Protein AF-A0A931M7E1-F1 (afdb_monomer)

pLDDT: mean 87.76, std 10.83, range [40.5, 97.81]

Nearest PDB structures (foldseek):
  5w8m-assembly3_C  TM=4.757E-01  e=9.023E-01  Thermochaetoides thermophila
  6rv8-assembly1_A  TM=4.397E-01  e=1.676E+00  Cerrena unicolor
  1s2p-assembly1_B  TM=5.776E-01  e=4.512E+00  Homarus gammarus
  8k80-assembly1_C  TM=5.397E-01  e=5.107E+00  Langya virus
  8h5z-assembly1_B  TM=3.023E-01  e=1.086E+00  Escherichia coli K-12

Solvent-accessible surface area (backbone atoms only — not comparable to full-atom values): 6848 Å² total; per-residue (Å²): 134,76,82,75,66,54,43,24,54,54,52,28,41,66,69,55,46,48,52,54,52,34,54,49,24,59,77,68,67,37,62,68,61,31,52,54,42,52,54,50,48,66,74,46,51,84,81,47,97,74,77,72,91,60,61,88,75,50,62,70,78,41,76,40,50,28,54,51,66,44,100,88,69,32,32,31,38,79,46,78,56,97,64,28,41,31,40,35,36,39,38,66,49,101,85,67,47,83,43,82,44,78,77,45,76,48,45,48,67,60,52,52,61,75,72,107

Structure (mmCIF, N/CA/C/O backbone):
data_AF-A0A931M7E1-F1
#
_entry.id   AF-A0A931M7E1-F1
#
loop_
_atom_site.group_PDB
_atom_site.id
_atom_site.type_symbol
_atom_site.label_atom_id
_atom_site.label_alt_id
_atom_site.label_comp_id
_atom_site.label_asym_id
_atom_site.label_entity_id
_atom_site.label_seq_id
_atom_site.pdbx_PDB_ins_code
_atom_site.Cartn_x
_atom_site.Cartn_y
_atom_site.Cartn_z
_atom_site.occupancy
_atom_site.B_iso_or_equiv
_atom_site.auth_seq_id
_atom_site.auth_comp_id
_atom_site.auth_asym_id
_atom_site.auth_atom_id
_atom_site.pdbx_PDB_model_num
ATOM 1 N N . THR A 1 1 ? -2.121 21.841 -3.538 1.00 43.47 1 THR A N 1
ATOM 2 C CA . THR A 1 1 ? -2.022 20.939 -4.703 1.00 43.47 1 THR A CA 1
ATOM 3 C C . THR A 1 1 ? -2.697 19.641 -4.311 1.00 43.47 1 THR A C 1
ATOM 5 O O . THR A 1 1 ? -2.351 19.093 -3.275 1.00 43.47 1 THR A O 1
ATOM 8 N N . GLY A 1 2 ? -3.781 19.276 -5.004 1.00 40.50 2 GLY A N 1
ATOM 9 C CA . GLY A 1 2 ? -4.697 18.206 -4.589 1.00 40.50 2 GLY A CA 1
ATOM 10 C C . GLY A 1 2 ? -4.061 16.815 -4.604 1.00 40.50 2 GLY A C 1
ATOM 11 O O . GLY A 1 2 ? -2.989 16.627 -5.172 1.00 40.50 2 GLY A O 1
ATOM 12 N N . HIS A 1 3 ? -4.750 15.849 -3.991 1.00 48.56 3 HIS A N 1
ATOM 13 C CA . HIS A 1 3 ? -4.387 14.432 -3.820 1.00 48.56 3 HIS A CA 1
ATOM 14 C C . HIS A 1 3 ? -4.151 13.629 -5.128 1.00 48.56 3 HIS A C 1
ATOM 16 O O . HIS A 1 3 ? -4.249 12.406 -5.133 1.00 48.56 3 HIS A O 1
ATOM 22 N N . THR A 1 4 ? -3.872 14.281 -6.257 1.00 55.38 4 THR A N 1
ATOM 23 C CA . THR A 1 4 ? -3.892 13.695 -7.605 1.00 55.38 4 THR A CA 1
ATOM 24 C C . THR A 1 4 ? -2.581 13.043 -8.053 1.00 55.38 4 THR A C 1
ATOM 26 O O . THR A 1 4 ? -2.548 12.510 -9.152 1.00 55.38 4 THR A O 1
ATOM 29 N N . HIS A 1 5 ? -1.515 13.036 -7.240 1.00 63.47 5 HIS A N 1
ATOM 30 C CA . HIS A 1 5 ? -0.241 12.376 -7.599 1.00 63.47 5 HIS A CA 1
ATOM 31 C C . HIS A 1 5 ? 0.226 11.292 -6.616 1.00 63.47 5 HIS A C 1
ATOM 33 O O . HIS A 1 5 ? 1.162 10.564 -6.932 1.00 63.47 5 HIS A O 1
ATOM 39 N N . GLN A 1 6 ? -0.397 11.161 -5.440 1.00 73.81 6 GLN A N 1
ATOM 40 C CA . GLN A 1 6 ? 0.024 10.184 -4.433 1.00 73.81 6 GLN A CA 1
ATOM 41 C C . GLN A 1 6 ? -0.951 9.003 -4.385 1.00 73.81 6 GLN A C 1
ATOM 43 O O . GLN A 1 6 ? -2.163 9.236 -4.332 1.00 73.81 6 GLN A O 1
ATOM 48 N N . PRO A 1 7 ? -0.455 7.752 -4.392 1.00 81.94 7 PRO A N 1
ATOM 49 C CA . PRO A 1 7 ? -1.310 6.593 -4.200 1.00 81.94 7 PRO A CA 1
ATOM 50 C C . PRO A 1 7 ? -1.917 6.613 -2.795 1.00 81.94 7 PRO A C 1
ATOM 52 O O . PRO A 1 7 ? -1.239 6.895 -1.803 1.00 81.94 7 PRO A O 1
ATOM 55 N N . VAL A 1 8 ? -3.203 6.287 -2.725 1.00 87.88 8 VAL A N 1
ATOM 56 C CA . VAL A 1 8 ? -3.976 6.185 -1.490 1.00 87.88 8 VAL A CA 1
ATOM 57 C C . VAL A 1 8 ? -4.643 4.817 -1.451 1.00 87.88 8 VAL A C 1
ATOM 59 O O . VAL A 1 8 ? -5.260 4.388 -2.421 1.00 87.88 8 VAL A O 1
ATOM 62 N N . PHE A 1 9 ? -4.535 4.130 -0.322 1.00 90.69 9 PHE A N 1
ATOM 63 C CA . PHE A 1 9 ? -5.144 2.823 -0.106 1.00 90.69 9 PHE A CA 1
ATOM 64 C C . PHE A 1 9 ? -5.799 2.821 1.271 1.00 90.69 9 PHE A C 1
ATOM 66 O O . PHE A 1 9 ? -5.184 3.275 2.239 1.00 90.69 9 PHE A O 1
ATOM 73 N N . GLU A 1 10 ? -7.060 2.393 1.344 1.00 92.31 10 GLU A N 1
ATOM 74 C CA . GLU A 1 10 ? -7.892 2.537 2.547 1.00 92.31 10 GLU A CA 1
ATOM 75 C C . GLU A 1 10 ? -7.959 3.987 3.075 1.00 92.31 10 GLU A C 1
ATOM 77 O O . GLU A 1 10 ? -7.950 4.225 4.278 1.00 92.31 10 GLU A O 1
ATOM 82 N N . SER A 1 11 ? -8.031 4.977 2.179 1.00 90.44 11 SER A N 1
ATOM 83 C CA . SER A 1 11 ? -8.017 6.419 2.492 1.00 90.44 11 SER A CA 1
ATOM 84 C C . SER A 1 11 ? -6.728 6.950 3.124 1.00 90.44 11 SER A C 1
ATOM 86 O O . SER A 1 11 ? -6.689 8.106 3.535 1.00 90.44 11 SER A O 1
ATOM 88 N N . LEU A 1 12 ? -5.670 6.141 3.164 1.00 89.94 12 LEU A N 1
ATOM 89 C CA . LEU A 1 12 ? -4.376 6.519 3.715 1.00 89.94 12 LEU A CA 1
ATOM 90 C C . LEU A 1 12 ? -3.319 6.603 2.617 1.00 89.94 12 LEU A C 1
ATOM 92 O O . LEU A 1 12 ? -3.247 5.763 1.715 1.00 89.94 12 LEU A O 1
ATOM 96 N N . THR A 1 13 ? -2.450 7.595 2.705 1.00 90.31 13 THR A N 1
ATOM 97 C CA . THR A 1 13 ? -1.162 7.579 2.007 1.00 90.31 13 THR A CA 1
ATOM 98 C C . THR A 1 13 ? -0.248 6.501 2.602 1.00 90.31 13 THR A C 1
ATOM 100 O O . THR A 1 13 ? -0.484 6.000 3.705 1.00 90.31 13 THR A O 1
ATOM 103 N N . HIS A 1 14 ? 0.840 6.151 1.906 1.00 89.38 14 HIS A N 1
ATOM 104 C CA . HIS A 1 14 ? 1.843 5.231 2.468 1.00 89.38 14 HIS A CA 1
ATOM 105 C C . HIS A 1 14 ? 2.424 5.761 3.783 1.00 89.38 14 HIS A C 1
ATOM 107 O O . HIS A 1 14 ? 2.568 5.017 4.747 1.00 89.38 14 HIS A O 1
ATOM 113 N N . LEU A 1 15 ? 2.718 7.064 3.850 1.00 91.00 15 LEU A N 1
ATOM 114 C CA . LEU A 1 15 ? 3.304 7.673 5.043 1.00 91.00 15 LEU A CA 1
ATOM 115 C C . LEU A 1 15 ? 2.352 7.613 6.247 1.00 91.00 15 LEU A C 1
ATOM 117 O O . LEU A 1 15 ? 2.780 7.297 7.355 1.00 91.00 15 LEU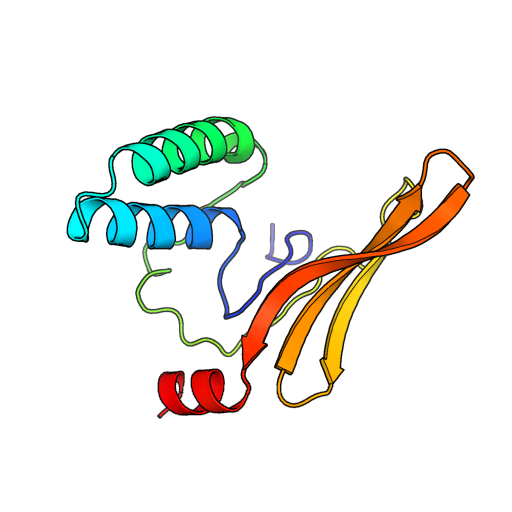 A O 1
ATOM 121 N N . GLU A 1 16 ? 1.060 7.859 6.035 1.00 91.81 16 GLU A N 1
ATOM 122 C CA . GLU A 1 16 ? 0.039 7.721 7.080 1.00 91.81 16 GLU A CA 1
ATOM 123 C C . GLU A 1 16 ? -0.094 6.272 7.564 1.00 91.81 16 GLU A C 1
ATOM 125 O O . GLU A 1 16 ? -0.173 6.039 8.772 1.00 91.81 16 GLU A O 1
ATOM 130 N N . ARG A 1 17 ? -0.030 5.283 6.659 1.00 90.75 17 ARG A N 1
ATOM 131 C CA . ARG A 1 17 ? 0.003 3.863 7.048 1.00 90.75 17 ARG A CA 1
ATOM 132 C C . ARG A 1 17 ? 1.231 3.520 7.882 1.00 90.75 17 ARG A C 1
ATOM 134 O O . ARG A 1 17 ? 1.079 2.868 8.912 1.00 90.75 17 ARG A O 1
ATOM 141 N N . LEU A 1 18 ? 2.419 3.999 7.507 1.00 93.38 18 LEU A N 1
ATOM 142 C CA . LEU A 1 18 ? 3.635 3.787 8.301 1.00 93.38 18 LEU A CA 1
ATOM 143 C C . LEU A 1 18 ? 3.489 4.342 9.724 1.00 93.38 18 LEU A C 1
ATOM 145 O O . LEU A 1 18 ? 3.899 3.691 10.684 1.00 93.38 18 LEU A O 1
ATOM 149 N N . TYR A 1 19 ? 2.862 5.511 9.889 1.00 93.94 19 TYR A N 1
ATOM 150 C CA . TYR A 1 19 ? 2.586 6.049 11.221 1.00 93.94 19 TYR A CA 1
ATOM 151 C C . TYR A 1 19 ? 1.565 5.213 12.011 1.00 93.94 19 TYR A C 1
ATOM 153 O O . TYR A 1 19 ? 1.757 5.014 13.213 1.00 93.94 19 TYR A O 1
ATOM 161 N N . GLN A 1 20 ? 0.519 4.678 11.367 1.00 91.62 20 GLN A N 1
ATOM 162 C CA . GLN A 1 20 ? -0.411 3.752 12.031 1.00 91.62 20 GLN A CA 1
ATOM 163 C C . GLN A 1 20 ? 0.293 2.462 12.470 1.00 91.62 20 GLN A C 1
ATOM 165 O O . GLN A 1 20 ? 0.147 2.039 13.617 1.00 91.62 20 GLN A O 1
ATOM 170 N N . GLN A 1 21 ? 1.103 1.868 11.591 1.00 92.75 21 GLN A N 1
ATOM 171 C CA . GLN A 1 21 ? 1.896 0.676 11.899 1.00 92.75 21 GLN A CA 1
ATOM 172 C C . GLN A 1 21 ? 2.879 0.945 13.043 1.00 92.75 21 GLN A C 1
ATOM 174 O O . GLN A 1 21 ? 3.026 0.114 13.937 1.00 92.75 21 GLN A O 1
ATOM 179 N N . LEU A 1 22 ? 3.490 2.134 13.081 1.00 94.56 22 LEU A N 1
ATOM 180 C CA . LEU A 1 22 ? 4.394 2.528 14.159 1.00 94.56 22 LEU A CA 1
ATOM 181 C C . LEU A 1 22 ? 3.660 2.605 15.502 1.00 94.56 22 LEU A C 1
ATOM 183 O O . LEU A 1 22 ? 4.174 2.114 16.506 1.00 94.56 22 LEU A O 1
ATOM 187 N N . ALA A 1 23 ? 2.457 3.185 15.529 1.00 93.12 23 ALA A N 1
ATOM 188 C CA . ALA A 1 23 ? 1.637 3.236 16.737 1.00 93.12 23 ALA A CA 1
ATOM 189 C C . ALA A 1 23 ? 1.284 1.825 17.242 1.00 93.12 23 ALA A C 1
ATOM 191 O O . ALA A 1 23 ? 1.395 1.553 18.438 1.00 93.12 23 ALA A O 1
ATOM 192 N N . LEU A 1 24 ? 0.939 0.903 16.336 1.00 93.19 24 LEU A N 1
ATOM 193 C CA . LEU A 1 24 ? 0.688 -0.502 16.676 1.00 93.19 24 LEU A CA 1
ATOM 194 C C . LEU A 1 24 ? 1.948 -1.205 17.199 1.00 93.19 24 LEU A C 1
ATOM 196 O O . LEU A 1 24 ? 1.881 -1.896 18.214 1.00 93.19 24 LEU A O 1
ATOM 200 N N . ALA A 1 25 ? 3.103 -1.002 16.561 1.00 94.62 25 ALA A N 1
ATOM 201 C CA . ALA A 1 25 ? 4.373 -1.578 16.999 1.00 94.62 25 ALA A CA 1
ATOM 202 C C . ALA A 1 25 ? 4.773 -1.088 18.401 1.00 94.62 25 ALA A C 1
ATOM 204 O O . ALA A 1 25 ? 5.235 -1.883 19.219 1.00 94.62 25 ALA A O 1
ATOM 205 N N . ILE A 1 26 ? 4.542 0.196 18.704 1.00 93.69 26 ILE A N 1
ATOM 206 C CA . ILE A 1 26 ? 4.743 0.766 20.044 1.00 93.69 26 ILE A CA 1
ATOM 207 C C . ILE A 1 26 ? 3.816 0.088 21.057 1.00 93.69 26 ILE A C 1
ATOM 209 O O . ILE A 1 26 ? 4.296 -0.383 22.086 1.00 93.69 26 ILE A O 1
ATOM 213 N N . ASN A 1 27 ? 2.519 -0.014 20.755 1.00 94.94 27 ASN A N 1
ATOM 214 C CA . ASN A 1 27 ? 1.540 -0.635 21.653 1.00 94.94 27 ASN A CA 1
ATOM 215 C C . ASN A 1 27 ? 1.843 -2.118 21.915 1.00 94.94 27 ASN A C 1
ATOM 217 O O . ASN A 1 27 ? 1.647 -2.606 23.026 1.00 94.94 27 ASN A O 1
ATOM 221 N N . ASN A 1 28 ? 2.375 -2.817 20.912 1.00 95.25 28 ASN A N 1
ATOM 222 C CA . ASN A 1 28 ? 2.738 -4.229 20.997 1.00 95.25 28 ASN A CA 1
ATOM 223 C C . ASN A 1 28 ? 4.163 -4.465 21.533 1.00 95.25 28 ASN A C 1
ATOM 225 O O . ASN A 1 28 ? 4.598 -5.611 21.602 1.00 95.25 28 ASN A O 1
ATOM 229 N N . ASN A 1 29 ? 4.901 -3.411 21.905 1.00 94.81 29 ASN A N 1
ATOM 230 C CA . ASN A 1 29 ? 6.308 -3.470 22.327 1.00 94.81 29 ASN A CA 1
ATOM 231 C C . ASN A 1 29 ? 7.245 -4.161 21.314 1.00 94.81 29 ASN A C 1
ATOM 233 O O . ASN A 1 29 ? 8.268 -4.734 21.691 1.00 94.81 29 ASN A O 1
ATOM 237 N N . ASN A 1 30 ? 6.928 -4.091 20.020 1.00 95.88 30 ASN A N 1
ATOM 238 C CA . ASN A 1 30 ? 7.771 -4.650 18.969 1.00 95.88 30 ASN A CA 1
ATOM 239 C C . ASN A 1 30 ? 8.889 -3.657 18.607 1.00 95.88 30 ASN A C 1
ATOM 241 O O . ASN A 1 30 ? 8.709 -2.748 17.795 1.00 95.88 30 ASN A O 1
ATOM 245 N N . ILE A 1 31 ? 10.042 -3.811 19.261 1.00 95.31 31 ILE A N 1
ATOM 246 C CA . ILE A 1 31 ? 11.179 -2.887 19.143 1.00 95.31 31 ILE A CA 1
ATOM 247 C C . ILE A 1 31 ? 11.817 -2.922 17.752 1.00 95.31 31 ILE A C 1
ATOM 249 O O . ILE A 1 31 ? 12.168 -1.865 17.227 1.00 95.31 31 ILE A O 1
ATOM 253 N N . GLU A 1 32 ? 11.948 -4.107 17.159 1.00 95.88 32 GLU A N 1
ATOM 254 C CA . GLU A 1 32 ? 12.544 -4.284 15.833 1.00 95.88 32 GLU A CA 1
ATOM 255 C C . GLU A 1 32 ? 11.700 -3.581 14.766 1.00 95.88 32 GLU A C 1
ATOM 257 O O . GLU A 1 32 ? 12.193 -2.723 14.030 1.00 95.88 32 GLU A O 1
ATOM 262 N N . GLU A 1 33 ? 10.395 -3.853 14.765 1.00 94.12 33 GLU A N 1
ATOM 263 C CA . GLU A 1 33 ? 9.469 -3.260 13.804 1.00 94.12 33 GLU A CA 1
ATOM 264 C C . GLU A 1 33 ? 9.364 -1.744 13.982 1.00 94.12 33 GLU A C 1
ATOM 266 O O . GLU A 1 33 ? 9.375 -0.986 13.012 1.00 94.12 33 GLU A O 1
ATOM 271 N N . ARG A 1 34 ? 9.360 -1.269 15.233 1.00 95.19 34 ARG A N 1
ATOM 272 C CA . ARG A 1 34 ? 9.420 0.163 15.535 1.00 95.19 34 ARG A CA 1
ATOM 273 C C . ARG A 1 34 ? 10.648 0.818 14.897 1.00 95.19 34 ARG A C 1
ATOM 275 O O . ARG A 1 34 ? 10.507 1.879 14.293 1.00 95.19 34 ARG A O 1
ATOM 282 N N . GLN A 1 35 ? 11.838 0.235 15.047 1.00 95.31 35 GLN A N 1
ATOM 283 C CA . GLN A 1 35 ? 13.067 0.804 14.482 1.00 95.31 35 GLN A CA 1
ATOM 284 C C . GLN A 1 35 ? 13.017 0.827 12.952 1.00 95.31 35 GLN A C 1
ATOM 286 O O . GLN A 1 35 ? 13.313 1.861 12.348 1.00 95.31 35 GLN A O 1
ATOM 291 N N . ARG A 1 36 ? 12.573 -0.275 12.336 1.00 96.31 36 ARG A N 1
ATOM 292 C CA . ARG A 1 36 ? 12.392 -0.382 10.883 1.00 96.31 36 ARG A CA 1
ATOM 293 C C . ARG A 1 36 ? 11.462 0.712 10.350 1.00 96.31 36 ARG A C 1
ATOM 295 O O . ARG A 1 36 ? 11.833 1.447 9.436 1.00 96.31 36 ARG A O 1
ATOM 302 N N . LEU A 1 37 ? 10.290 0.868 10.967 1.00 95.19 37 LEU A N 1
ATOM 303 C CA . LEU A 1 37 ? 9.291 1.866 10.579 1.00 95.19 37 LEU A CA 1
ATOM 304 C C . LEU A 1 37 ? 9.792 3.299 10.781 1.00 95.19 37 LEU A C 1
ATOM 306 O O . LEU A 1 37 ? 9.551 4.157 9.936 1.00 95.19 37 LEU A O 1
ATOM 310 N N . GLN A 1 38 ? 10.518 3.577 11.869 1.00 94.44 38 GLN A N 1
ATOM 311 C CA . GLN A 1 38 ? 11.094 4.904 12.108 1.00 94.44 38 GLN A CA 1
ATOM 312 C C . GLN A 1 38 ? 12.101 5.301 11.023 1.00 94.44 38 GLN A C 1
ATOM 314 O O . GLN A 1 38 ? 12.062 6.439 10.551 1.00 94.44 38 GLN A O 1
ATOM 319 N N . LEU A 1 39 ? 12.967 4.374 10.606 1.00 94.38 39 LEU A N 1
ATOM 320 C CA . LEU A 1 39 ? 13.917 4.607 9.516 1.00 94.38 39 LEU A CA 1
ATOM 321 C C . LEU A 1 39 ? 13.193 4.859 8.188 1.00 94.38 39 LEU A C 1
ATOM 323 O O . LEU A 1 39 ? 13.517 5.816 7.483 1.00 94.38 39 LEU A O 1
ATOM 327 N N . GLU A 1 40 ? 12.176 4.054 7.876 1.00 93.62 40 GLU A N 1
ATOM 328 C CA . GLU A 1 40 ? 11.397 4.212 6.646 1.00 93.62 40 GLU A CA 1
ATOM 329 C C . GLU A 1 40 ? 10.644 5.551 6.609 1.00 93.62 40 GLU A C 1
ATOM 331 O O . GLU A 1 40 ? 10.671 6.255 5.598 1.00 93.62 40 GLU A O 1
ATOM 336 N N . ILE A 1 41 ? 10.031 5.955 7.726 1.00 93.12 41 ILE A N 1
ATOM 337 C CA . ILE A 1 41 ? 9.348 7.249 7.854 1.00 93.12 41 ILE A CA 1
ATOM 338 C C . ILE A 1 41 ? 10.320 8.399 7.588 1.00 93.12 41 ILE A C 1
ATOM 340 O O . ILE A 1 41 ? 9.987 9.306 6.828 1.00 93.12 41 ILE A O 1
ATOM 344 N N . VAL A 1 42 ? 11.518 8.374 8.182 1.00 92.31 42 VAL A N 1
ATOM 345 C CA . VAL A 1 42 ? 12.534 9.417 7.956 1.00 92.31 42 VAL A CA 1
ATOM 346 C C . VAL A 1 42 ? 12.927 9.479 6.482 1.00 92.31 42 VAL A C 1
ATOM 348 O O . VAL A 1 42 ? 12.972 10.572 5.920 1.00 92.31 42 VAL A O 1
ATOM 351 N N . SER A 1 43 ? 13.141 8.322 5.851 1.00 89.38 43 SER A N 1
ATOM 352 C CA . SER A 1 43 ? 13.523 8.233 4.439 1.00 89.38 43 SER A CA 1
ATOM 353 C C . SER A 1 43 ? 12.432 8.686 3.472 1.00 89.38 43 SER A C 1
ATOM 355 O O . SER A 1 43 ? 12.761 9.055 2.357 1.00 89.38 43 SER A O 1
ATOM 357 N N . ARG A 1 44 ? 11.150 8.615 3.840 1.00 85.56 44 ARG A N 1
ATOM 358 C CA . ARG A 1 44 ? 10.040 8.943 2.928 1.00 85.56 44 ARG A CA 1
ATOM 359 C C . ARG A 1 44 ? 9.394 10.287 3.209 1.00 85.56 44 ARG A C 1
ATOM 361 O O . AR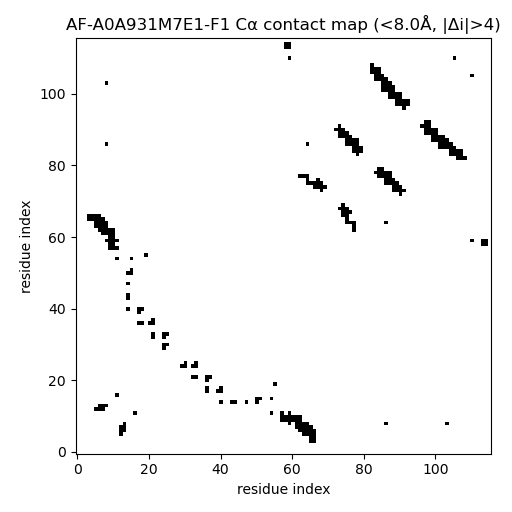G A 1 44 ? 8.637 10.780 2.383 1.00 85.56 44 ARG A O 1
ATOM 368 N N . LYS A 1 45 ? 9.657 10.904 4.364 1.00 83.75 45 LYS A N 1
ATOM 369 C CA . LYS A 1 45 ? 8.964 12.128 4.796 1.00 83.75 45 LYS A CA 1
ATOM 370 C C . LYS A 1 45 ? 9.057 13.268 3.777 1.00 83.75 45 LYS A C 1
ATOM 372 O O . LYS A 1 45 ? 8.129 14.063 3.689 1.00 83.75 45 LYS A O 1
ATOM 377 N N . HIS A 1 46 ? 10.148 13.343 3.014 1.00 80.88 46 HIS A N 1
ATOM 378 C CA . HIS A 1 46 ? 10.340 14.366 1.984 1.00 80.88 46 HIS A CA 1
ATOM 379 C C . HIS A 1 46 ? 9.477 14.165 0.730 1.00 80.88 46 HIS A C 1
ATOM 381 O O . HIS A 1 46 ? 9.242 15.130 0.010 1.00 80.88 46 HIS A O 1
ATOM 387 N N . ASP A 1 47 ? 8.960 12.956 0.489 1.00 77.56 47 ASP A N 1
ATOM 388 C CA . ASP A 1 47 ? 8.102 12.647 -0.665 1.00 77.56 47 ASP A CA 1
ATOM 389 C C . ASP A 1 47 ? 6.641 13.077 -0.445 1.00 77.56 47 ASP A C 1
ATOM 391 O O . ASP A 1 47 ? 5.813 13.030 -1.362 1.00 77.56 47 ASP A O 1
ATOM 395 N N . TYR A 1 48 ? 6.305 13.498 0.780 1.00 75.62 48 TYR A N 1
ATOM 396 C CA . TYR A 1 48 ? 4.953 13.865 1.178 1.00 75.62 48 TYR A CA 1
ATOM 397 C C . TYR A 1 48 ? 4.860 15.338 1.555 1.00 75.62 48 TYR A C 1
ATOM 399 O O . TYR A 1 48 ? 5.477 15.808 2.506 1.00 75.62 48 TYR A O 1
ATOM 407 N N . ASN A 1 49 ? 4.007 16.061 0.829 1.00 70.38 49 ASN A N 1
ATOM 408 C CA . ASN A 1 49 ? 3.755 17.482 1.078 1.00 70.38 49 ASN A CA 1
ATOM 409 C C . ASN A 1 49 ? 2.985 17.725 2.386 1.00 70.38 49 ASN A C 1
ATOM 411 O O . ASN A 1 49 ? 3.068 18.807 2.967 1.00 70.38 49 ASN A O 1
ATOM 415 N N . HIS A 1 50 ? 2.187 16.747 2.818 1.00 77.44 50 HIS A N 1
ATOM 416 C CA . HIS A 1 50 ? 1.317 16.845 3.981 1.00 77.44 50 HIS A CA 1
ATOM 417 C C . HIS A 1 50 ? 0.978 15.450 4.519 1.00 77.44 50 HIS A C 1
ATOM 419 O O . HIS A 1 50 ? 0.922 14.491 3.754 1.00 77.44 50 HIS A O 1
ATOM 425 N N . VAL A 1 51 ? 0.732 15.371 5.825 1.00 77.56 51 VAL A N 1
ATOM 426 C CA . VAL A 1 51 ? 0.139 14.221 6.518 1.00 77.56 51 VAL A CA 1
ATOM 427 C C . VAL A 1 51 ? -1.113 14.757 7.196 1.00 77.56 51 VAL A C 1
ATOM 429 O O . VAL A 1 51 ? -1.000 15.712 7.976 1.00 77.56 51 VAL A O 1
ATOM 432 N N . ASP A 1 52 ? -2.281 14.193 6.886 1.00 77.62 52 ASP A N 1
ATOM 433 C CA . ASP A 1 52 ? -3.520 14.618 7.532 1.00 77.62 52 ASP A CA 1
ATOM 434 C C . ASP A 1 52 ? -3.429 14.290 9.026 1.00 77.62 52 ASP A C 1
ATOM 436 O O . ASP A 1 52 ? -2.991 13.213 9.414 1.00 77.62 52 ASP A O 1
ATOM 440 N N . LYS A 1 53 ? -3.838 15.211 9.901 1.00 76.94 53 LYS A N 1
ATOM 441 C CA . LYS A 1 53 ? -3.846 14.972 11.354 1.00 76.94 53 LYS A CA 1
ATOM 442 C C . LYS A 1 53 ? -4.930 13.977 11.774 1.00 76.94 53 LYS A C 1
ATOM 444 O O . LYS A 1 53 ? -4.815 13.373 12.837 1.00 76.94 53 LYS A O 1
ATOM 449 N N . ASN A 1 54 ? -5.958 13.799 10.948 1.00 79.31 54 ASN A N 1
ATOM 450 C CA . ASN A 1 54 ? -7.111 12.944 11.212 1.00 79.31 54 ASN A CA 1
ATOM 451 C C . ASN A 1 54 ? -7.024 11.582 10.512 1.00 79.31 54 ASN A C 1
ATOM 453 O O . ASN A 1 54 ? -8.001 10.842 10.491 1.00 79.31 54 ASN A O 1
ATOM 457 N N . TYR A 1 55 ? -5.862 11.203 9.977 1.00 80.56 55 TYR A N 1
ATOM 458 C CA . TYR A 1 55 ? -5.673 9.905 9.322 1.00 80.56 55 TYR A CA 1
ATOM 459 C C . TYR A 1 55 ? -6.049 8.700 10.211 1.00 80.56 55 TYR A C 1
ATOM 461 O O . TYR A 1 55 ? -6.415 7.643 9.708 1.00 80.56 55 TYR A O 1
ATOM 469 N N . HIS A 1 56 ? -6.029 8.842 11.540 1.00 79.25 56 HIS A N 1
ATOM 470 C CA . HIS A 1 56 ? -6.496 7.807 12.472 1.00 79.25 56 HIS A CA 1
ATOM 471 C C . HIS A 1 56 ? -8.007 7.532 12.418 1.00 79.25 56 HIS A C 1
ATOM 473 O O . HIS A 1 56 ? -8.433 6.448 12.802 1.00 79.25 56 HIS A O 1
ATOM 479 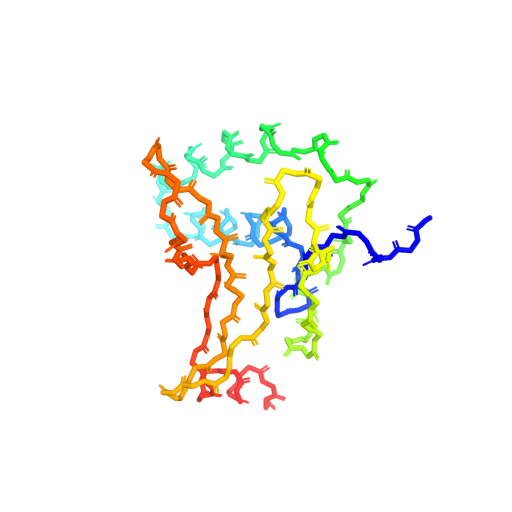N N . SER A 1 57 ? -8.820 8.497 11.978 1.00 82.94 57 SER A N 1
ATOM 480 C CA . SER A 1 57 ? -10.279 8.367 11.863 1.00 82.94 57 SER A CA 1
ATOM 481 C C . SER A 1 57 ? -10.750 8.201 10.416 1.00 82.94 57 SER A C 1
ATOM 483 O O . SER A 1 57 ? -11.953 8.239 10.145 1.00 82.94 57 SER A O 1
ATOM 485 N N . ALA A 1 58 ? -9.817 8.011 9.479 1.00 85.88 58 ALA A N 1
ATOM 486 C CA . ALA A 1 58 ? -10.134 7.817 8.076 1.00 85.88 58 ALA A CA 1
ATOM 487 C C . ALA A 1 58 ? -10.922 6.513 7.878 1.00 85.88 58 ALA A C 1
ATOM 489 O O . ALA A 1 58 ? -10.463 5.425 8.222 1.00 85.88 58 ALA A O 1
ATOM 490 N N . LYS A 1 59 ? -12.118 6.618 7.290 1.00 88.25 59 LYS A N 1
ATOM 491 C CA . LYS A 1 59 ? -12.877 5.438 6.855 1.00 88.25 59 LYS A CA 1
ATOM 492 C C . LYS A 1 59 ? -12.226 4.857 5.601 1.00 88.25 59 LYS A C 1
ATOM 494 O O . LYS A 1 59 ? -11.970 5.651 4.692 1.00 88.25 59 LYS A O 1
ATOM 499 N N . PRO A 1 60 ? -12.044 3.530 5.476 1.00 90.38 60 PRO A N 1
ATOM 500 C CA . PRO A 1 60 ? -11.346 2.900 4.352 1.00 90.38 60 PRO A CA 1
ATOM 501 C C . PRO A 1 60 ? -12.224 2.863 3.089 1.00 90.38 60 PRO A C 1
ATOM 503 O O . PRO A 1 60 ? -12.686 1.823 2.641 1.00 90.38 60 PRO A O 1
ATOM 506 N N . THR A 1 61 ? -12.520 4.032 2.532 1.00 90.44 61 THR A N 1
ATOM 507 C CA . THR A 1 61 ? -13.505 4.225 1.453 1.00 90.44 61 THR A CA 1
ATOM 508 C C . THR A 1 61 ? -12.892 4.805 0.185 1.00 90.44 61 THR A C 1
ATOM 510 O O . THR A 1 61 ? -13.540 4.794 -0.858 1.00 90.44 61 THR A O 1
ATOM 513 N N . TYR A 1 62 ? -11.651 5.291 0.248 1.00 89.00 62 TYR A N 1
ATOM 514 C CA . TYR A 1 62 ? -10.973 5.909 -0.880 1.00 89.00 62 TYR A CA 1
ATOM 515 C C . TYR A 1 62 ? -9.744 5.104 -1.307 1.00 89.00 62 TYR A C 1
ATOM 517 O O . TYR A 1 62 ? -8.833 4.847 -0.518 1.00 89.00 62 TYR A O 1
ATOM 525 N N . PHE A 1 63 ? -9.723 4.724 -2.583 1.00 89.81 63 PHE A N 1
ATOM 526 C CA . PHE A 1 63 ? -8.642 3.978 -3.217 1.00 89.81 63 PHE A CA 1
ATOM 527 C C . PHE A 1 63 ? -8.220 4.732 -4.477 1.00 89.81 63 PHE A C 1
ATOM 529 O O . PHE A 1 63 ? -9.029 4.967 -5.373 1.00 89.81 63 PHE A O 1
ATOM 536 N N . ASN A 1 64 ? -6.956 5.134 -4.528 1.00 85.31 64 ASN A N 1
ATOM 537 C CA . ASN A 1 64 ? -6.340 5.849 -5.635 1.00 85.31 64 ASN A CA 1
ATOM 538 C C . ASN A 1 64 ? -4.993 5.195 -5.948 1.00 85.31 64 ASN A C 1
ATOM 540 O O . ASN A 1 64 ? -4.151 5.023 -5.071 1.00 85.31 64 ASN A O 1
ATOM 544 N N . THR A 1 65 ? -4.757 4.879 -7.211 1.00 80.81 65 THR A N 1
ATOM 545 C CA . THR A 1 65 ? -3.506 4.277 -7.684 1.00 80.81 65 THR A CA 1
ATOM 546 C C . THR A 1 65 ? -2.339 5.264 -7.729 1.00 80.81 65 THR A C 1
ATOM 548 O O . THR A 1 65 ? -1.196 4.845 -7.890 1.00 80.81 65 THR A O 1
ATOM 551 N N . GLY A 1 66 ? -2.598 6.566 -7.588 1.00 78.31 66 GLY A N 1
ATOM 552 C CA . GLY A 1 66 ? -1.646 7.623 -7.923 1.00 78.31 66 GLY A CA 1
ATOM 553 C C . GLY A 1 66 ? -1.511 7.761 -9.442 1.00 78.31 66 GLY A C 1
ATOM 554 O O . GLY A 1 66 ? -2.439 7.420 -10.180 1.00 78.31 66 GLY A O 1
ATOM 555 N N . CYS A 1 67 ? -0.359 8.245 -9.921 1.00 69.88 67 CYS A N 1
ATOM 556 C CA . CYS A 1 67 ? -0.047 8.212 -11.352 1.00 69.88 67 CYS A CA 1
ATOM 557 C C . CYS A 1 67 ? -0.122 6.771 -11.867 1.00 69.88 67 CYS A C 1
ATOM 559 O O . CYS A 1 67 ? 0.673 5.931 -11.464 1.00 69.88 67 CYS A O 1
ATOM 561 N N . CYS A 1 68 ? -1.064 6.498 -12.771 1.00 67.81 68 CYS A N 1
ATOM 562 C CA . CYS A 1 68 ? -1.216 5.182 -13.387 1.00 67.81 68 CYS A CA 1
ATOM 563 C C . CYS A 1 68 ? -0.068 4.836 -14.344 1.00 67.81 68 CYS A C 1
ATOM 565 O O . CYS A 1 68 ? 0.116 3.666 -14.637 1.00 67.81 68 CYS A O 1
ATOM 567 N N . CYS A 1 69 ? 0.707 5.822 -14.803 1.00 70.50 69 CYS A N 1
ATOM 568 C CA . CYS A 1 69 ? 1.891 5.626 -15.633 1.0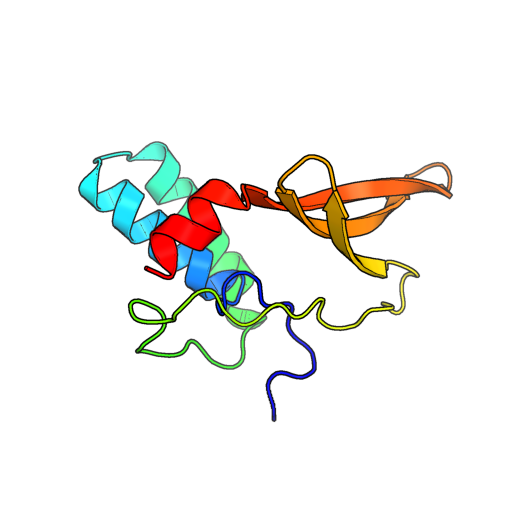0 70.50 69 CYS A CA 1
ATOM 569 C C . CYS A 1 69 ? 3.013 6.539 -15.136 1.00 70.50 69 CYS A C 1
ATOM 571 O O . CYS A 1 69 ? 2.839 7.759 -15.058 1.00 70.50 69 CYS A O 1
ATOM 573 N N . PHE A 1 70 ? 4.163 5.956 -14.828 1.00 75.44 70 PHE A N 1
ATOM 574 C CA . PHE A 1 70 ? 5.377 6.670 -14.454 1.00 75.44 70 PHE A CA 1
ATOM 575 C C . PHE A 1 70 ? 6.294 6.836 -15.676 1.00 75.44 70 PHE A C 1
ATOM 577 O O . PHE A 1 70 ? 6.160 6.140 -16.684 1.00 75.44 70 PHE A O 1
ATOM 584 N N . SER A 1 71 ? 7.220 7.798 -15.627 1.00 75.00 71 SER A N 1
ATOM 585 C CA . SER A 1 71 ? 8.130 8.095 -16.748 1.00 75.00 71 SER A CA 1
ATOM 586 C C . SER A 1 71 ? 9.134 6.977 -17.046 1.00 75.00 71 SER A C 1
ATOM 588 O O . SER A 1 71 ? 9.714 6.949 -18.127 1.00 75.00 71 SER A O 1
ATOM 590 N N . ASP A 1 72 ? 9.347 6.078 -16.090 1.00 77.56 72 ASP A N 1
ATOM 591 C CA . ASP A 1 72 ? 10.147 4.855 -16.212 1.00 77.56 72 ASP A CA 1
ATOM 592 C C . ASP A 1 72 ? 9.350 3.674 -16.804 1.00 77.56 72 ASP A C 1
ATOM 594 O O . ASP A 1 72 ? 9.917 2.610 -17.048 1.00 77.56 72 ASP A O 1
ATOM 598 N N . GLY A 1 73 ? 8.062 3.874 -17.106 1.00 78.75 73 GLY A N 1
ATOM 599 C CA . GLY A 1 73 ? 7.177 2.854 -17.662 1.00 78.75 73 GLY A CA 1
ATOM 600 C C . GLY A 1 73 ? 6.494 1.980 -16.611 1.00 78.75 73 GLY A C 1
ATOM 601 O O . GLY A 1 73 ? 5.737 1.087 -16.997 1.00 78.75 73 GLY A O 1
ATOM 602 N N 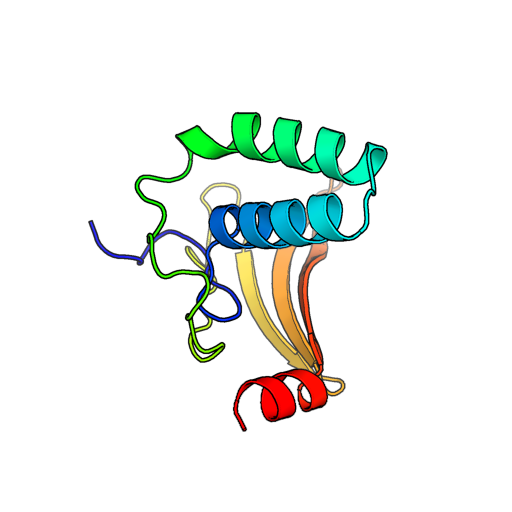. ASP A 1 74 ? 6.717 2.239 -15.319 1.00 86.44 74 ASP A N 1
ATOM 603 C CA . ASP A 1 74 ? 5.981 1.571 -14.252 1.00 86.44 74 ASP A CA 1
ATOM 604 C C . ASP A 1 74 ? 4.504 1.990 -14.279 1.00 86.44 74 ASP A C 1
ATOM 606 O O . ASP A 1 74 ? 4.143 3.105 -14.674 1.00 86.44 74 ASP A O 1
ATOM 610 N N . ILE A 1 75 ? 3.631 1.086 -13.843 1.00 89.00 75 ILE A N 1
ATOM 611 C CA . ILE A 1 75 ? 2.179 1.288 -13.810 1.00 89.00 75 ILE A CA 1
ATOM 612 C C . ILE A 1 75 ? 1.654 0.843 -12.453 1.00 89.00 75 ILE A C 1
ATOM 614 O O . ILE A 1 75 ? 2.055 -0.203 -11.944 1.00 89.00 75 ILE A O 1
ATOM 618 N N . THR A 1 76 ? 0.719 1.594 -11.879 1.00 89.69 76 THR A N 1
ATOM 619 C CA . THR A 1 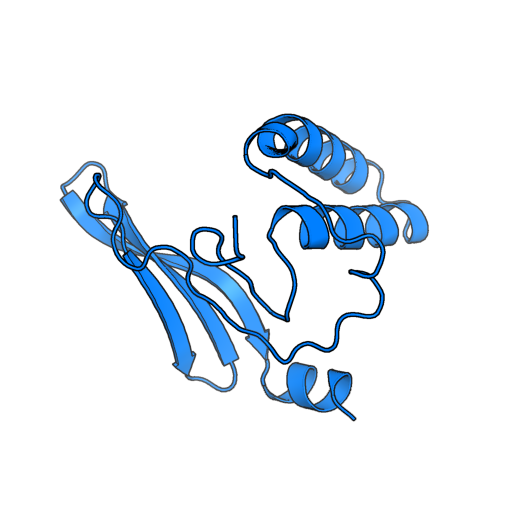76 ? -0.043 1.164 -10.699 1.00 89.69 76 THR A CA 1
ATOM 620 C C . THR A 1 76 ? -1.522 0.996 -11.019 1.00 89.69 76 THR A C 1
ATOM 622 O O . THR A 1 76 ? -2.082 1.682 -11.872 1.00 89.69 76 THR A O 1
ATOM 625 N N . GLY A 1 77 ? -2.171 0.065 -10.321 1.00 91.94 77 GLY A N 1
ATOM 626 C CA . GLY A 1 77 ? -3.577 -0.279 -10.528 1.00 91.94 77 GLY A CA 1
ATOM 627 C C . GLY A 1 77 ? -4.239 -0.789 -9.258 1.00 91.94 77 GLY A C 1
ATOM 628 O O . GLY A 1 77 ? -3.559 -1.252 -8.343 1.00 91.94 77 GLY A O 1
ATOM 629 N N . ILE A 1 78 ? -5.570 -0.719 -9.211 1.00 94.19 78 ILE A N 1
ATOM 630 C CA . ILE A 1 78 ? -6.354 -1.459 -8.221 1.00 94.19 78 ILE A CA 1
ATOM 631 C C . ILE A 1 78 ? -6.784 -2.783 -8.844 1.00 94.19 78 ILE A C 1
ATOM 633 O O . ILE A 1 78 ? -7.381 -2.804 -9.918 1.00 94.19 78 ILE A O 1
ATOM 637 N N . GLU A 1 79 ? -6.498 -3.881 -8.155 1.00 95.38 79 GLU A N 1
ATOM 638 C CA . GLU A 1 79 ? -7.002 -5.210 -8.486 1.00 95.38 79 GLU A CA 1
ATOM 639 C C . GLU A 1 79 ? -8.081 -5.612 -7.480 1.00 95.38 79 GLU A C 1
ATOM 641 O O . GLU A 1 79 ? -7.891 -5.459 -6.275 1.00 95.38 79 GLU A O 1
ATOM 646 N N . ILE A 1 80 ? -9.199 -6.145 -7.975 1.00 96.44 80 ILE A N 1
ATOM 647 C CA . ILE A 1 80 ? -10.252 -6.747 -7.153 1.00 96.44 80 ILE A CA 1
ATOM 648 C C . ILE A 1 80 ? -10.438 -8.181 -7.638 1.00 96.44 80 ILE A C 1
ATOM 650 O O . ILE A 1 80 ? -11.069 -8.420 -8.668 1.00 96.44 80 ILE A O 1
ATOM 654 N N . ALA A 1 81 ? -9.835 -9.123 -6.923 1.00 97.25 81 ALA A N 1
ATOM 655 C CA . ALA A 1 81 ? -9.830 -10.540 -7.268 1.00 97.25 81 ALA A CA 1
ATOM 656 C C . ALA A 1 81 ? -9.610 -11.389 -6.011 1.00 97.25 81 ALA A C 1
ATOM 658 O O . ALA A 1 81 ? -9.016 -10.925 -5.039 1.00 97.25 81 ALA A O 1
ATOM 659 N N . ASP A 1 82 ? -10.084 -12.636 -6.035 1.00 97.12 82 ASP A N 1
ATOM 660 C CA . ASP A 1 82 ? -9.847 -13.632 -4.977 1.00 97.12 82 ASP A CA 1
ATOM 661 C C . ASP A 1 82 ? -10.270 -13.178 -3.570 1.00 97.12 82 ASP A C 1
ATOM 663 O O . ASP A 1 82 ? -9.619 -13.484 -2.576 1.00 97.12 82 ASP A O 1
ATOM 667 N N . GLY A 1 83 ? -11.356 -12.404 -3.482 1.00 97.44 83 GLY A N 1
ATOM 668 C CA . GLY A 1 83 ? -11.842 -11.874 -2.206 1.00 97.44 83 GLY A CA 1
ATOM 669 C C . GLY A 1 83 ? -10.986 -10.744 -1.626 1.00 97.44 83 GLY A C 1
ATOM 670 O O . GLY A 1 83 ? -11.168 -10.391 -0.464 1.00 97.44 83 GLY A O 1
ATOM 671 N N . MET A 1 84 ? -10.085 -10.159 -2.416 1.00 97.81 84 MET A N 1
ATOM 672 C CA . MET A 1 84 ? -9.163 -9.106 -1.996 1.00 97.81 84 MET A CA 1
ATOM 673 C C . MET A 1 84 ? -9.338 -7.857 -2.861 1.00 97.81 84 MET A C 1
ATOM 6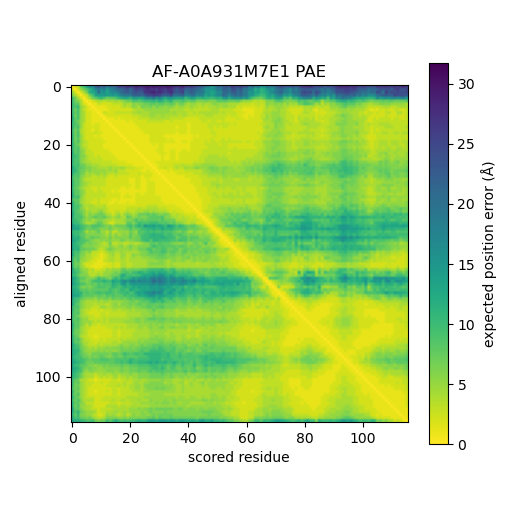75 O O . MET A 1 84 ? -9.687 -7.941 -4.040 1.00 97.81 84 MET A O 1
ATOM 679 N N . ILE A 1 85 ? -9.036 -6.699 -2.282 1.00 96.75 85 ILE A N 1
ATOM 680 C CA . ILE A 1 85 ? -8.689 -5.483 -3.021 1.00 96.75 85 ILE A CA 1
ATOM 681 C C . ILE A 1 85 ? -7.192 -5.232 -2.830 1.00 96.75 85 ILE A C 1
ATOM 683 O O . ILE A 1 85 ? -6.683 -5.382 -1.718 1.00 96.75 85 ILE A O 1
ATOM 687 N N . ARG A 1 86 ? -6.472 -4.889 -3.903 1.00 96.56 86 ARG A N 1
ATOM 688 C CA . ARG A 1 86 ? -5.012 -4.715 -3.888 1.00 96.56 86 ARG A CA 1
ATOM 689 C C . ARG A 1 86 ? -4.577 -3.470 -4.639 1.00 96.56 86 ARG A C 1
ATOM 691 O O . ARG A 1 86 ? -5.117 -3.183 -5.704 1.00 96.56 86 ARG A O 1
ATOM 698 N N . LEU A 1 87 ? -3.565 -2.776 -4.127 1.00 94.44 87 LEU A N 1
ATOM 699 C CA . LEU A 1 87 ? -2.769 -1.830 -4.902 1.00 94.44 87 LEU A CA 1
ATOM 700 C C . LEU A 1 87 ? -1.615 -2.603 -5.537 1.00 94.44 87 LEU A C 1
ATOM 702 O O . LEU A 1 87 ? -0.744 -3.122 -4.842 1.00 94.44 87 LEU A O 1
ATOM 706 N N . ILE A 1 88 ? -1.618 -2.680 -6.859 1.00 94.19 88 ILE A N 1
ATOM 707 C CA . ILE A 1 88 ? -0.626 -3.402 -7.649 1.00 94.19 88 ILE A CA 1
ATOM 708 C C . ILE A 1 88 ? 0.315 -2.411 -8.318 1.00 94.19 88 ILE A C 1
ATOM 710 O O . ILE A 1 88 ? -0.121 -1.351 -8.767 1.00 94.19 88 ILE A O 1
ATOM 714 N N . LYS A 1 89 ? 1.589 -2.788 -8.425 1.00 92.19 89 LYS A N 1
ATOM 715 C CA . LYS A 1 89 ? 2.574 -2.144 -9.289 1.00 92.19 89 LYS A CA 1
ATOM 716 C C . LYS A 1 89 ? 3.105 -3.149 -10.307 1.00 92.19 89 LYS A C 1
ATOM 718 O O . LYS A 1 89 ? 3.607 -4.209 -9.925 1.00 92.19 89 LYS A O 1
ATOM 723 N N . TRP A 1 90 ? 3.023 -2.792 -11.581 1.00 92.44 90 TRP A N 1
ATOM 724 C CA . TRP A 1 90 ? 3.748 -3.442 -12.663 1.00 92.44 90 TRP A CA 1
ATOM 725 C C . TRP A 1 90 ? 5.011 -2.645 -12.963 1.00 92.44 90 TRP A C 1
ATOM 727 O O . TRP A 1 90 ? 4.948 -1.428 -13.133 1.00 92.44 90 TRP A O 1
ATOM 737 N N . SER A 1 91 ? 6.140 -3.337 -13.021 1.00 92.88 91 SER A N 1
ATOM 738 C CA . SER A 1 91 ? 7.440 -2.768 -13.375 1.00 92.88 91 SER A CA 1
ATOM 739 C C . SER A 1 91 ? 8.209 -3.732 -14.266 1.00 92.88 91 SER A C 1
ATOM 741 O O . SER A 1 91 ? 7.739 -4.837 -14.543 1.00 92.88 91 SER A O 1
ATOM 743 N N . TYR A 1 92 ? 9.392 -3.330 -14.713 1.00 92.00 92 TYR A N 1
ATOM 744 C CA . TYR A 1 92 ? 10.300 -4.205 -15.448 1.00 92.00 92 TYR A CA 1
ATOM 745 C C . TYR A 1 92 ? 11.423 -4.715 -14.541 1.00 92.00 92 TYR A C 1
ATOM 747 O O . TYR A 1 92 ? 11.977 -3.950 -13.753 1.00 92.00 92 TYR A O 1
ATOM 755 N N . ASP A 1 93 ? 11.749 -6.004 -14.634 1.00 91.31 93 ASP A N 1
ATOM 756 C CA . ASP A 1 93 ? 12.948 -6.562 -13.999 1.00 91.31 93 ASP A CA 1
ATOM 757 C C . ASP A 1 93 ? 14.229 -6.199 -14.784 1.00 91.31 93 ASP A C 1
ATOM 759 O O . ASP A 1 93 ? 14.183 -5.557 -15.838 1.00 91.31 93 ASP A O 1
ATOM 763 N N . GLU A 1 94 ? 15.394 -6.638 -14.295 1.00 90.62 94 GLU A N 1
ATOM 764 C CA . GLU A 1 94 ? 16.690 -6.409 -14.960 1.00 90.62 94 GLU A CA 1
ATOM 765 C C . GLU A 1 94 ? 16.743 -6.965 -16.399 1.00 90.62 94 GLU A C 1
ATOM 767 O O . GLU A 1 94 ? 17.490 -6.461 -17.239 1.00 90.62 94 GLU A O 1
ATOM 772 N N . ASN A 1 95 ? 15.911 -7.964 -16.708 1.00 93.56 95 ASN A N 1
ATOM 773 C CA . ASN A 1 95 ? 15.798 -8.600 -18.020 1.00 93.56 95 ASN A CA 1
ATOM 774 C C . ASN A 1 95 ? 14.692 -7.984 -18.896 1.00 93.56 95 ASN A C 1
ATOM 776 O O . ASN A 1 95 ? 14.441 -8.481 -19.995 1.00 93.56 95 ASN A O 1
ATOM 780 N N . LYS A 1 96 ? 14.052 -6.895 -18.448 1.00 89.19 96 LYS A N 1
ATOM 781 C CA . LYS A 1 96 ? 12.922 -6.221 -19.107 1.00 89.19 96 LYS A CA 1
ATOM 782 C C . LYS A 1 96 ? 11.647 -7.062 -19.209 1.00 89.19 96 LYS A C 1
ATOM 784 O O . LYS A 1 96 ? 10.801 -6.791 -20.063 1.00 89.19 96 LYS A O 1
ATOM 789 N N . ASN A 1 97 ? 11.466 -8.047 -18.337 1.00 92.75 97 ASN A N 1
ATOM 790 C CA . ASN A 1 97 ? 10.183 -8.726 -18.207 1.00 92.75 97 ASN A CA 1
ATOM 791 C C . ASN A 1 97 ? 9.244 -7.889 -17.345 1.00 92.75 97 ASN A C 1
ATOM 793 O O . ASN A 1 97 ? 9.655 -7.352 -16.317 1.00 92.75 97 ASN A O 1
ATOM 797 N N . SER A 1 98 ? 7.973 -7.810 -17.743 1.00 91.62 98 SER A N 1
ATOM 798 C CA . SER A 1 98 ? 6.952 -7.197 -16.896 1.00 91.62 98 SER A CA 1
ATOM 799 C C . SER A 1 98 ? 6.700 -8.083 -15.676 1.00 91.62 98 SER A C 1
ATOM 801 O O . SER A 1 98 ? 6.349 -9.257 -15.812 1.00 91.62 98 SER A O 1
ATOM 803 N N . VAL A 1 99 ? 6.875 -7.514 -14.487 1.00 94.56 99 VAL A N 1
ATOM 804 C CA . VAL A 1 99 ? 6.659 -8.171 -13.198 1.00 94.56 99 VAL A CA 1
ATOM 805 C C . VAL A 1 99 ? 5.563 -7.455 -12.420 1.00 94.56 99 VAL A C 1
ATOM 807 O O . VAL A 1 99 ? 5.503 -6.228 -12.383 1.00 94.56 99 VAL A O 1
ATOM 810 N N . LYS A 1 100 ? 4.681 -8.239 -11.794 1.00 94.00 100 LYS A N 1
ATOM 811 C CA . LYS A 1 100 ? 3.605 -7.755 -10.924 1.00 94.00 100 LYS A CA 1
ATOM 812 C C . LYS A 1 100 ? 4.060 -7.835 -9.467 1.00 94.00 100 LYS A C 1
ATOM 814 O O . LYS A 1 100 ? 4.479 -8.896 -9.016 1.00 94.00 100 LYS A O 1
ATOM 819 N N . SER A 1 101 ? 3.895 -6.749 -8.721 1.00 94.75 101 SER A N 1
ATOM 820 C CA . SER A 1 101 ? 4.119 -6.694 -7.273 1.00 94.75 101 SER A CA 1
ATOM 821 C C . SER A 1 101 ? 2.889 -6.140 -6.553 1.00 94.75 101 SER A C 1
ATOM 823 O O . SER A 1 101 ? 2.200 -5.256 -7.066 1.00 94.75 101 SER A O 1
AT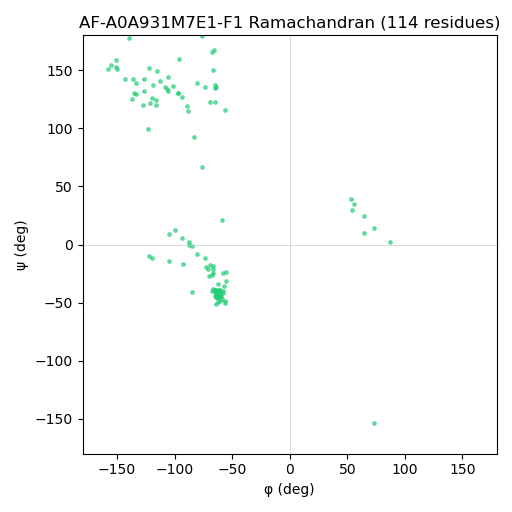OM 825 N N . ILE A 1 102 ? 2.587 -6.687 -5.375 1.00 95.50 102 ILE A N 1
ATOM 826 C CA . ILE A 1 102 ? 1.530 -6.180 -4.494 1.00 95.50 102 ILE A CA 1
ATOM 827 C C . ILE A 1 102 ? 2.174 -5.135 -3.587 1.00 95.50 102 ILE A C 1
ATOM 829 O O . ILE A 1 102 ? 3.109 -5.449 -2.856 1.00 95.50 102 ILE A O 1
ATOM 833 N N . LEU A 1 103 ? 1.693 -3.896 -3.664 1.00 92.25 103 LEU A N 1
ATOM 834 C CA . LEU A 1 103 ? 2.119 -2.823 -2.770 1.00 92.25 103 LEU A CA 1
ATOM 835 C C . LEU A 1 103 ? 1.315 -2.840 -1.470 1.00 92.25 103 LEU A C 1
ATOM 837 O O . LEU A 1 103 ? 1.882 -2.629 -0.407 1.00 92.25 103 LEU A O 1
ATOM 841 N N . GLU A 1 104 ? 0.006 -3.077 -1.569 1.00 94.25 104 GLU A N 1
ATOM 842 C CA . GLU A 1 104 ? -0.922 -3.155 -0.439 1.00 94.25 104 GLU A CA 1
ATOM 843 C C . GLU A 1 104 ? -2.069 -4.103 -0.780 1.00 94.25 104 GLU A C 1
ATOM 845 O O . GLU A 1 104 ? -2.468 -4.201 -1.945 1.00 94.25 104 GLU A O 1
ATOM 850 N N . GLU A 1 105 ? -2.651 -4.748 0.226 1.00 96.50 105 GLU A N 1
ATOM 851 C CA . GLU A 1 105 ? -3.868 -5.537 0.059 1.00 96.50 105 GLU A CA 1
ATOM 852 C C . GLU A 1 105 ? -4.713 -5.585 1.331 1.00 96.50 105 GLU A C 1
ATOM 854 O O . GLU A 1 105 ? -4.204 -5.489 2.446 1.00 96.50 105 GLU A O 1
ATOM 859 N N . ILE A 1 106 ? -6.022 -5.758 1.157 1.00 96.25 106 ILE A N 1
ATOM 860 C CA . ILE A 1 106 ? -6.945 -6.086 2.243 1.00 96.25 106 ILE A CA 1
ATOM 861 C C . ILE A 1 106 ? -8.016 -7.057 1.741 1.00 96.25 106 ILE A C 1
ATOM 863 O O . ILE A 1 106 ? -8.502 -6.949 0.612 1.00 96.25 106 ILE A O 1
ATOM 867 N N . ALA A 1 107 ? -8.397 -8.007 2.596 1.00 97.62 107 ALA A N 1
ATOM 868 C CA . ALA A 1 107 ? -9.541 -8.873 2.346 1.00 97.62 107 ALA A CA 1
ATOM 869 C C . ALA A 1 107 ? -10.839 -8.059 2.328 1.00 97.62 107 ALA A C 1
ATOM 871 O O . ALA A 1 107 ? -11.092 -7.258 3.227 1.00 97.62 107 ALA A O 1
ATOM 872 N N . LEU A 1 108 ? -11.704 -8.306 1.345 1.00 96.38 108 LEU A N 1
ATOM 873 C CA . LEU A 1 108 ? -13.004 -7.640 1.241 1.00 96.38 108 LEU A CA 1
ATOM 874 C C . LEU A 1 108 ? -13.849 -7.851 2.504 1.00 96.38 108 LEU A C 1
ATOM 876 O O . LEU A 1 108 ? -14.527 -6.931 2.946 1.00 96.38 108 LEU A O 1
ATOM 880 N N . GLU A 1 109 ? -13.756 -9.026 3.129 1.00 96.81 109 GLU A N 1
ATOM 881 C CA . GLU A 1 109 ? -14.409 -9.308 4.412 1.00 96.81 109 GLU A CA 1
ATOM 882 C C . GLU A 1 109 ? -13.917 -8.370 5.525 1.00 96.81 109 GLU A C 1
ATOM 884 O O . GLU A 1 109 ? -14.721 -7.736 6.208 1.00 96.81 109 GLU A O 1
ATOM 889 N N . GLN A 1 110 ? -12.598 -8.212 5.666 1.00 95.56 110 GLN A N 1
ATOM 890 C CA . GLN A 1 110 ? -12.013 -7.290 6.643 1.00 95.56 110 GLN A CA 1
ATOM 891 C C . GLN A 1 110 ? -12.397 -5.839 6.342 1.00 95.56 110 GLN A C 1
ATOM 893 O O . GLN A 1 110 ? -12.687 -5.078 7.264 1.00 95.56 110 GLN A O 1
ATOM 898 N N . LEU A 1 111 ? -12.435 -5.458 5.063 1.00 94.19 111 LEU A N 1
ATOM 899 C CA . LEU A 1 111 ? -12.862 -4.130 4.639 1.00 94.19 111 LEU A CA 1
ATOM 900 C C . LEU A 1 111 ? -14.315 -3.850 5.050 1.00 94.19 111 LEU A C 1
ATOM 902 O O . LEU A 1 111 ? -14.598 -2.789 5.601 1.00 94.19 111 LEU A O 1
ATOM 906 N N . ILE A 1 112 ? -15.225 -4.805 4.840 1.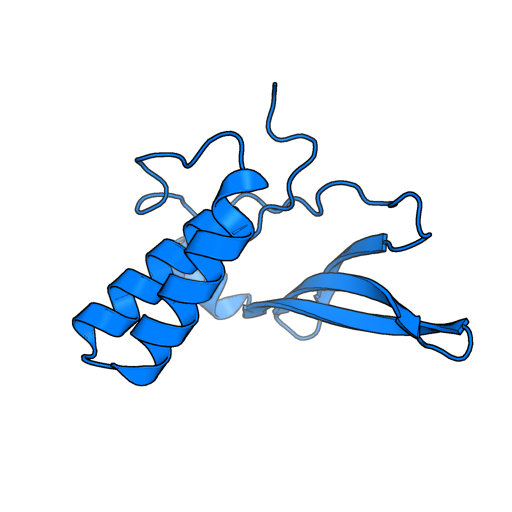00 94.00 112 ILE A N 1
ATOM 907 C CA . ILE A 1 112 ? -16.635 -4.689 5.245 1.00 94.00 112 ILE A CA 1
ATOM 908 C C . ILE A 1 112 ? -16.755 -4.539 6.766 1.00 94.00 112 ILE A C 1
ATOM 910 O O . ILE A 1 112 ? -17.505 -3.681 7.232 1.00 94.00 112 ILE A O 1
ATOM 914 N N . ILE A 1 113 ? -15.985 -5.314 7.539 1.00 94.25 113 ILE A N 1
ATOM 915 C CA . ILE A 1 113 ? -15.952 -5.201 9.005 1.00 94.25 113 ILE A CA 1
ATOM 916 C C . ILE A 1 113 ? -15.504 -3.798 9.433 1.00 94.25 113 ILE A C 1
ATOM 918 O O . ILE A 1 113 ? -16.133 -3.207 10.301 1.00 94.25 113 ILE A O 1
ATOM 922 N N . LYS A 1 114 ? -14.461 -3.233 8.809 1.00 89.69 114 LYS A N 1
ATOM 923 C CA . LYS A 1 114 ? -13.979 -1.873 9.119 1.00 89.69 114 LYS A CA 1
ATOM 924 C C . LYS A 1 114 ? -14.972 -0.761 8.742 1.00 89.69 114 LYS A C 1
ATOM 926 O O . LYS A 1 114 ? -14.831 0.361 9.225 1.00 89.69 114 LYS A O 1
ATOM 931 N N . LEU A 1 115 ? -15.910 -1.031 7.833 1.00 89.88 115 LEU A N 1
ATOM 932 C CA . LEU A 1 115 ? -16.909 -0.064 7.362 1.00 89.88 115 LEU A CA 1
ATOM 933 C C . LEU A 1 115 ? -18.229 -0.111 8.142 1.00 89.88 115 LEU A C 1
ATOM 935 O O . LEU A 1 115 ? -19.012 0.837 8.027 1.00 89.88 115 LEU A O 1
ATOM 939 N N . SER A 1 116 ? -18.465 -1.198 8.878 1.00 84.44 116 SER A N 1
ATOM 940 C CA . SER A 1 116 ? -19.667 -1.435 9.687 1.00 84.44 116 SER A CA 1
ATOM 941 C C . SER A 1 116 ? -19.573 -0.734 11.040 1.00 84.44 116 SER A C 1
ATOM 943 O O . SER A 1 116 ? -20.607 -0.179 11.471 1.00 84.44 116 SER A O 1
#

Sequence (116 aa):
TGHTHQPVFESLTHLERLYQQLALAINNNNIEERQRLQLEIVSRKHDYNHVDKNYHSAKPTYFNTGCCCFSDGDITGIEIADGMIRLIKWSYDENKNSVKSILEEIALEQLIIKLS

Foldseek 3Di:
DDPQAFWAFLNAGPLLVLVVQLVVCVVVVVPVSNVVSVVVNVVCVVVDPDHDPCSVVRGRPDGDLGPQADPQGKGWDWDDDPQKTFIWIWDADPVGDTDIDTPDMDGVVVSVVSND

Mean predicted aligned error: 5.68 Å

Radius of gyration: 15.4 Å; Cα contacts (8 Å, |Δi|>4): 162; chains: 1; bounding box: 36×35×41 Å

Secondary structure (DSSP, 8-state):
--SSSS-EETTEEHHHHHHHHHHHHHHTT-HHHHHHHHHHHHHHGGG-S---TTGGG--S---B-S-SS-TTS-EEEEEEETTEEEEEEEEE-TT--EEEEEEEEEEHHHHHHHH-